Protein AF-S4PTM4-F1 (afdb_monomer_lite)

Radius of gyration: 20.33 Å; chains: 1; bounding box: 37×29×55 Å

Secondary structure (DSSP, 8-state):
-HHHHHHHHHHHHHTT----EEEEEEEETT---S-----SSS-------S---EEEEEEEEETTEE--

Sequence (68 aa):
QRIEYLRKIKQYRQEGRPIVYTDESYVDSSHCSRRSWTDGSCKGLKKPISKGQRVVIVHAGSETGFIP

pLDDT: mean 85.18, std 13.63, range [58.53, 98.38]

Organism: NCBI:txid116150

Structure (mmCIF, N/CA/C/O backbone):
data_AF-S4PTM4-F1
#
_entry.id   AF-S4PTM4-F1
#
loop_
_atom_site.group_PDB
_atom_site.id
_atom_site.type_symbol
_atom_site.label_atom_id
_atom_si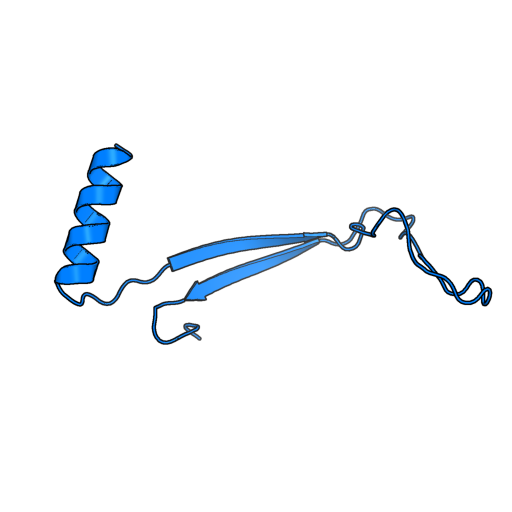te.label_alt_id
_atom_site.label_comp_id
_atom_site.label_asym_id
_atom_site.label_entity_id
_atom_site.label_seq_id
_atom_site.pdbx_PDB_ins_code
_atom_site.Cartn_x
_atom_site.Cartn_y
_atom_site.Cartn_z
_atom_site.occupancy
_atom_site.B_iso_or_equiv
_atom_site.auth_seq_id
_atom_site.auth_comp_id
_atom_site.auth_asym_id
_atom_site.auth_atom_id
_atom_site.pdbx_PDB_model_num
ATOM 1 N N . GLN A 1 1 ? 0.172 -10.747 17.442 1.00 86.31 1 GLN A N 1
ATOM 2 C CA . GLN A 1 1 ? 0.574 -9.731 16.442 1.00 86.31 1 GLN A CA 1
ATOM 3 C C . GLN A 1 1 ? -0.372 -9.689 15.230 1.00 86.31 1 GLN A C 1
ATOM 5 O O . GLN A 1 1 ? -1.245 -8.833 15.238 1.00 86.31 1 GLN A O 1
ATOM 10 N N . ARG A 1 2 ? -0.338 -10.610 14.242 1.00 96.56 2 ARG A N 1
ATOM 11 C CA . ARG A 1 2 ? -1.244 -10.529 13.059 1.00 96.56 2 ARG A CA 1
ATOM 12 C C . ARG A 1 2 ? -2.740 -10.662 13.386 1.00 96.56 2 ARG A C 1
ATOM 14 O O . ARG A 1 2 ? -3.539 -9.870 12.905 1.00 96.56 2 ARG A O 1
ATOM 21 N N . ILE A 1 3 ? -3.124 -11.634 14.217 1.00 98.06 3 ILE A N 1
ATOM 22 C CA . ILE A 1 3 ? -4.536 -11.839 14.605 1.00 98.06 3 ILE A CA 1
ATOM 23 C C . ILE A 1 3 ? -5.091 -10.608 15.334 1.00 98.06 3 ILE A C 1
ATOM 25 O O . ILE A 1 3 ? -6.214 -10.185 15.082 1.00 98.06 3 ILE A O 1
ATOM 29 N N . GLU A 1 4 ? -4.291 -10.012 16.215 1.00 98.25 4 GLU A N 1
ATOM 30 C CA . GLU A 1 4 ? -4.667 -8.809 16.958 1.00 98.25 4 GLU A CA 1
ATOM 31 C C . GLU A 1 4 ? -4.846 -7.600 16.032 1.00 98.25 4 GLU A C 1
ATOM 33 O O . GLU A 1 4 ? -5.854 -6.903 16.133 1.00 98.25 4 GLU A O 1
ATOM 38 N N . TYR A 1 5 ? -3.929 -7.406 15.077 1.00 97.12 5 TYR A N 1
ATOM 39 C CA . TYR A 1 5 ? -4.075 -6.397 14.028 1.00 97.12 5 TYR A CA 1
ATOM 40 C C . TYR A 1 5 ? -5.383 -6.583 13.250 1.00 97.12 5 TYR A C 1
ATOM 42 O O . TYR A 1 5 ? -6.146 -5.633 13.100 1.00 97.12 5 TYR A O 1
ATOM 50 N N . LEU A 1 6 ? -5.684 -7.811 12.810 1.00 97.94 6 LEU A N 1
ATOM 51 C CA . LEU A 1 6 ? -6.900 -8.104 12.046 1.00 97.94 6 LEU A CA 1
ATOM 52 C C . LEU A 1 6 ? -8.181 -7.839 12.852 1.00 97.94 6 LEU A C 1
ATOM 54 O O . LEU A 1 6 ? -9.168 -7.362 12.294 1.00 97.94 6 LEU A O 1
ATOM 58 N N . ARG A 1 7 ? -8.167 -8.102 14.165 1.00 98.19 7 ARG A N 1
ATOM 59 C CA . ARG A 1 7 ? -9.279 -7.753 15.064 1.00 98.19 7 ARG A CA 1
ATOM 60 C C . ARG A 1 7 ? -9.445 -6.234 15.184 1.00 98.19 7 ARG A C 1
ATOM 62 O O . ARG A 1 7 ? -10.550 -5.741 14.983 1.00 98.19 7 ARG A O 1
ATOM 69 N N . LYS A 1 8 ? -8.354 -5.498 15.425 1.00 97.75 8 LYS A N 1
ATOM 70 C CA . LYS A 1 8 ? -8.358 -4.028 15.544 1.00 97.75 8 LYS A CA 1
ATOM 71 C C . LYS A 1 8 ? -8.800 -3.335 14.254 1.00 97.75 8 LYS A C 1
ATOM 73 O O . LYS A 1 8 ? -9.683 -2.489 14.287 1.00 97.75 8 LYS A O 1
ATOM 78 N N . ILE A 1 9 ? -8.252 -3.725 13.102 1.00 96.88 9 ILE A N 1
ATOM 79 C CA . ILE A 1 9 ? -8.614 -3.100 11.822 1.00 96.88 9 ILE A CA 1
ATOM 80 C C . ILE A 1 9 ? -10.071 -3.390 11.436 1.00 96.88 9 ILE A C 1
ATOM 82 O O . ILE A 1 9 ? -10.726 -2.546 10.834 1.00 96.88 9 ILE A O 1
ATOM 86 N N . LYS A 1 10 ? -10.612 -4.559 11.815 1.00 97.94 10 LYS A N 1
ATOM 87 C CA . LYS A 1 10 ? -12.039 -4.859 11.649 1.00 97.94 10 LYS A CA 1
ATOM 88 C C . LYS A 1 10 ? -12.901 -3.928 12.504 1.00 97.94 10 LYS A C 1
ATOM 90 O O . LYS A 1 10 ? -13.860 -3.374 11.979 1.00 97.94 10 LYS A O 1
ATOM 95 N N . GLN A 1 11 ? -12.540 -3.737 13.773 1.00 98.38 11 GLN A N 1
ATOM 96 C CA . GLN A 1 11 ? -13.232 -2.813 14.672 1.00 98.38 11 GLN A CA 1
ATOM 97 C C . GLN A 1 11 ? -13.212 -1.375 14.126 1.00 98.38 11 GLN A C 1
ATOM 99 O O . GLN A 1 11 ? -14.260 -0.752 14.018 1.00 98.38 11 GLN A O 1
ATOM 104 N N . TYR A 1 12 ? -12.057 -0.865 13.690 1.00 97.62 12 TYR A N 1
ATOM 105 C CA . TYR A 1 12 ? -11.950 0.500 13.154 1.00 97.62 12 TYR A CA 1
ATOM 106 C C . TYR A 1 12 ? -12.803 0.739 11.905 1.00 97.62 12 TYR A C 1
ATOM 108 O O . TYR A 1 12 ? -13.375 1.816 11.759 1.00 97.62 12 TYR A O 1
ATOM 116 N N . ARG A 1 13 ? -12.937 -0.270 11.034 1.00 96.75 13 ARG A N 1
ATOM 117 C CA . ARG A 1 13 ? -13.853 -0.206 9.884 1.00 96.75 13 ARG A CA 1
ATOM 118 C C . ARG A 1 13 ? -15.317 -0.156 10.320 1.00 96.75 13 ARG A C 1
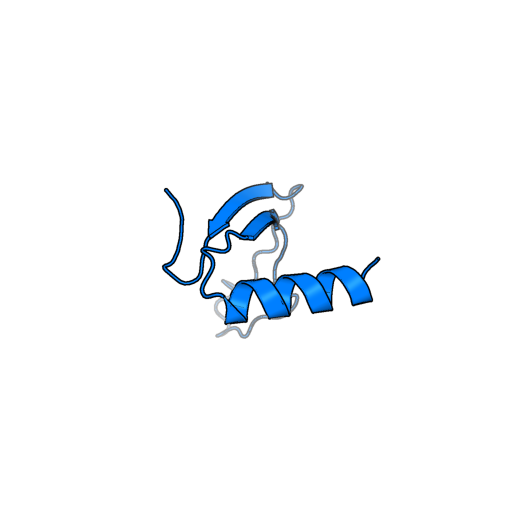ATOM 120 O O . ARG A 1 13 ? -16.088 0.595 9.744 1.00 96.75 13 ARG A O 1
ATOM 127 N N . GLN A 1 14 ? -15.698 -0.933 11.336 1.00 97.69 14 GLN A N 1
ATOM 128 C CA . GLN A 1 14 ? -17.065 -0.925 11.881 1.00 97.69 14 GLN A CA 1
ATOM 129 C C . GLN A 1 14 ? -17.418 0.405 12.554 1.00 97.69 14 GLN A C 1
ATOM 131 O O . GLN A 1 14 ? -18.564 0.833 12.494 1.00 97.69 14 GLN A O 1
ATOM 136 N N . GLU A 1 15 ? -16.434 1.066 13.159 1.00 98.06 15 GLU A N 1
ATOM 137 C CA . GLU A 1 15 ? -16.573 2.403 13.741 1.00 98.06 15 GLU A CA 1
ATOM 138 C C . GLU A 1 15 ? -16.610 3.525 12.685 1.00 98.06 15 GLU A C 1
ATOM 140 O O . GLU A 1 15 ? -16.730 4.691 13.050 1.00 98.06 15 GLU A O 1
ATOM 145 N N . GLY A 1 16 ? -16.484 3.206 11.389 1.00 96.25 16 GLY A N 1
ATOM 146 C CA . GLY A 1 16 ? -16.473 4.202 10.315 1.00 96.25 16 GLY A CA 1
ATOM 147 C C . GLY A 1 16 ? -15.262 5.135 10.367 1.00 96.25 16 GLY A C 1
ATOM 148 O O . GLY A 1 16 ? -15.349 6.288 9.950 1.00 96.25 16 GLY A O 1
ATOM 149 N N . ARG A 1 17 ? -14.132 4.677 10.925 1.00 97.25 17 ARG A N 1
ATOM 150 C CA . ARG A 1 17 ? -12.926 5.506 10.998 1.00 97.25 17 ARG A CA 1
ATOM 151 C C . ARG A 1 17 ? -12.336 5.715 9.604 1.00 97.25 17 ARG A C 1
ATOM 153 O O . ARG A 1 17 ? -12.229 4.740 8.857 1.00 97.25 17 ARG A O 1
ATOM 160 N N . PRO A 1 18 ? -11.830 6.920 9.291 1.00 95.44 18 PRO A N 1
ATOM 161 C CA . PRO A 1 18 ? -11.024 7.110 8.097 1.00 95.44 18 PRO A CA 1
ATOM 162 C C . PRO A 1 18 ? -9.739 6.283 8.229 1.00 95.44 18 PRO A C 1
ATOM 164 O O . PRO A 1 18 ? -8.951 6.475 9.157 1.00 95.44 18 PRO A O 1
ATOM 167 N N . ILE A 1 19 ? -9.539 5.334 7.315 1.00 97.12 19 ILE A N 1
ATOM 168 C CA . ILE A 1 19 ? -8.350 4.477 7.275 1.00 97.12 19 ILE A CA 1
ATOM 169 C C . ILE A 1 19 ? -7.549 4.821 6.027 1.00 97.12 19 I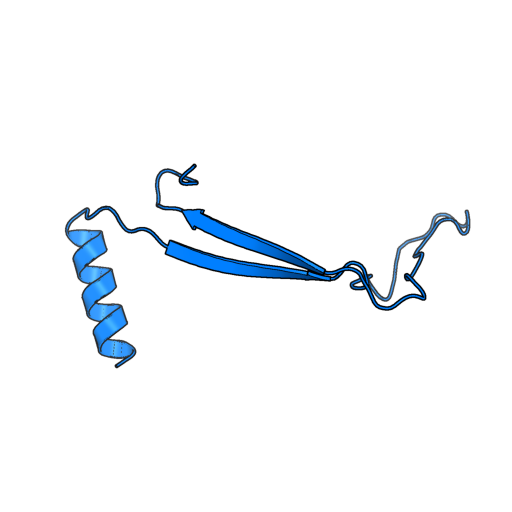LE A C 1
ATOM 171 O O . ILE A 1 19 ? -8.044 4.696 4.908 1.00 97.12 19 ILE A O 1
ATOM 175 N N . VAL A 1 20 ? -6.295 5.208 6.242 1.00 97.25 20 VAL A N 1
ATOM 176 C CA . VAL A 1 20 ? -5.326 5.477 5.182 1.00 97.25 20 VAL A CA 1
ATOM 177 C C . VAL A 1 20 ? -4.363 4.302 5.078 1.00 97.25 20 VAL A C 1
ATOM 179 O O . VAL A 1 20 ? -3.795 3.859 6.077 1.00 97.25 20 VAL A O 1
ATOM 182 N N . TYR A 1 21 ? -4.185 3.806 3.861 1.00 96.62 21 TYR A N 1
ATOM 183 C CA . TYR A 1 21 ? -3.201 2.799 3.501 1.00 96.62 21 TYR A CA 1
ATOM 184 C C . TYR A 1 21 ? -2.065 3.475 2.745 1.00 96.62 21 TYR A C 1
ATOM 186 O O . TYR A 1 21 ? -2.306 4.273 1.841 1.00 96.62 21 TYR A O 1
ATOM 194 N N . THR A 1 22 ? -0.837 3.136 3.108 1.00 97.19 22 THR A N 1
ATOM 195 C CA . THR A 1 22 ? 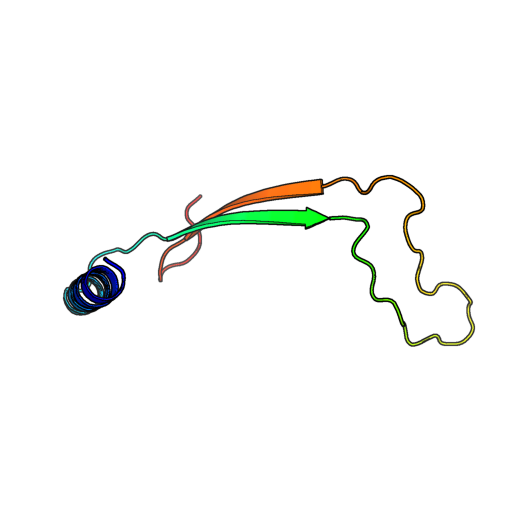0.378 3.589 2.431 1.00 97.19 22 THR A CA 1
ATOM 196 C C . THR A 1 22 ? 1.102 2.382 1.881 1.00 97.19 22 THR A C 1
ATOM 198 O O . THR A 1 22 ? 1.201 1.371 2.581 1.00 97.19 22 THR A O 1
ATOM 201 N N . ASP A 1 23 ? 1.625 2.496 0.672 1.00 96.56 23 ASP A N 1
ATOM 202 C CA . ASP A 1 23 ? 2.444 1.445 0.084 1.00 96.56 23 ASP A CA 1
ATOM 203 C C . ASP A 1 23 ? 3.532 2.029 -0.818 1.00 96.56 23 ASP A C 1
ATOM 205 O O . ASP A 1 23 ? 3.424 3.155 -1.319 1.00 96.56 23 ASP A O 1
ATOM 209 N N . GLU A 1 24 ? 4.584 1.240 -1.003 1.00 95.88 24 GLU A N 1
ATOM 210 C CA . GLU A 1 24 ? 5.660 1.498 -1.950 1.00 95.88 24 GLU A CA 1
ATOM 211 C C . GLU A 1 24 ? 5.747 0.319 -2.920 1.00 95.88 24 GLU A C 1
ATOM 213 O O . GLU A 1 24 ? 5.946 -0.829 -2.526 1.00 95.88 24 GLU A O 1
ATOM 218 N N . SER A 1 25 ? 5.635 0.613 -4.211 1.00 92.62 25 SER A N 1
ATOM 219 C CA . SER A 1 25 ? 5.778 -0.361 -5.288 1.00 92.62 25 SER A CA 1
ATOM 220 C C . SER A 1 25 ? 6.817 0.119 -6.293 1.00 92.62 25 SER A C 1
ATOM 222 O O . SER A 1 25 ? 6.951 1.314 -6.542 1.00 92.62 25 SER A O 1
ATOM 224 N N . TYR A 1 26 ? 7.549 -0.803 -6.917 1.00 89.88 26 TYR A N 1
ATOM 225 C CA . TYR A 1 26 ? 8.498 -0.470 -7.979 1.00 89.88 26 TYR A CA 1
ATOM 226 C C . TYR A 1 26 ? 8.082 -1.099 -9.309 1.00 89.88 26 TYR A C 1
ATOM 228 O O . TYR A 1 26 ? 7.652 -2.249 -9.372 1.00 89.88 26 TYR A O 1
ATOM 236 N N . VAL A 1 27 ? 8.253 -0.344 -10.391 1.00 87.69 27 VAL A N 1
ATOM 237 C CA . VAL A 1 27 ? 8.064 -0.809 -11.765 1.00 87.69 27 VAL A CA 1
ATOM 238 C C . VAL A 1 27 ? 9.437 -0.947 -12.407 1.00 87.69 27 VAL A C 1
ATOM 240 O O . VAL A 1 27 ? 10.166 0.036 -12.551 1.00 87.69 27 VAL A O 1
ATOM 243 N N . ASP A 1 28 ? 9.804 -2.174 -12.776 1.00 84.75 28 ASP A N 1
ATOM 244 C CA . ASP A 1 28 ? 11.050 -2.456 -13.488 1.00 84.75 28 ASP A CA 1
ATOM 245 C C . ASP A 1 28 ? 10.791 -2.465 -14.999 1.00 84.75 28 ASP A C 1
ATOM 247 O O . ASP A 1 28 ? 10.046 -3.300 -15.513 1.00 84.75 28 ASP A O 1
ATOM 251 N N . SER A 1 29 ? 11.427 -1.543 -15.722 1.00 76.12 29 SER A N 1
ATOM 252 C CA . SER A 1 29 ? 11.296 -1.435 -17.184 1.00 76.12 29 SER A CA 1
ATOM 253 C C . SER A 1 29 ? 11.774 -2.678 -17.939 1.00 76.12 29 SER A C 1
ATOM 255 O O . SER A 1 29 ? 11.375 -2.889 -19.082 1.00 76.12 29 SER A O 1
ATOM 257 N N . SER A 1 30 ? 12.589 -3.534 -17.316 1.00 74.12 30 SER A N 1
ATOM 258 C CA . SER A 1 30 ? 13.018 -4.807 -17.901 1.00 74.12 30 SER A CA 1
ATOM 259 C C . SER A 1 30 ? 11.984 -5.934 -17.755 1.00 74.12 30 SER A C 1
ATOM 261 O O . SER A 1 30 ? 12.173 -7.012 -18.331 1.00 74.12 30 SER A O 1
ATOM 263 N N . HIS A 1 31 ? 10.875 -5.701 -17.037 1.00 72.88 31 HIS A N 1
ATOM 264 C CA . HIS A 1 31 ? 9.787 -6.664 -16.877 1.00 72.88 31 HIS A CA 1
ATOM 265 C C . HIS A 1 31 ? 8.951 -6.769 -18.163 1.00 72.88 31 HIS A C 1
ATOM 267 O O . HIS A 1 31 ? 7.922 -6.123 -18.330 1.00 72.88 31 HIS A O 1
ATOM 273 N N . CYS A 1 32 ? 9.410 -7.596 -19.102 1.00 68.94 32 CYS A N 1
ATOM 274 C CA . CYS A 1 32 ? 8.691 -7.932 -20.332 1.00 68.94 32 CYS A CA 1
ATOM 275 C C . CYS A 1 32 ? 8.178 -9.377 -20.289 1.00 68.94 32 CYS A C 1
ATOM 277 O O . CYS A 1 32 ? 8.897 -10.292 -19.877 1.00 68.94 32 CYS A O 1
ATOM 279 N N . SER A 1 33 ? 6.950 -9.606 -20.768 1.00 66.69 33 SER A N 1
ATOM 280 C CA . SER A 1 33 ? 6.374 -10.949 -20.909 1.00 66.69 33 SER A CA 1
ATOM 281 C C . SER A 1 33 ? 7.259 -11.823 -21.797 1.00 66.69 33 SER A C 1
ATOM 283 O O . SER A 1 33 ? 7.643 -11.417 -22.877 1.00 66.69 33 SER A O 1
ATOM 285 N N . ARG A 1 34 ? 7.569 -13.062 -21.408 1.00 64.62 34 ARG A N 1
ATOM 286 C CA . ARG A 1 34 ? 8.452 -13.936 -22.213 1.00 64.62 34 ARG A CA 1
ATOM 287 C C . ARG A 1 34 ? 7.848 -14.359 -23.566 1.00 64.62 34 ARG A C 1
ATOM 289 O O . ARG A 1 34 ? 8.559 -14.899 -24.408 1.00 64.62 34 ARG A O 1
ATOM 296 N N . ARG A 1 35 ? 6.543 -14.160 -23.765 1.00 69.12 35 ARG A N 1
ATOM 297 C CA . ARG A 1 35 ? 5.806 -14.498 -24.989 1.00 69.12 35 ARG A CA 1
ATOM 298 C C . ARG A 1 35 ? 4.889 -13.335 -25.348 1.00 69.12 35 ARG A C 1
ATOM 300 O O . ARG A 1 35 ? 4.285 -12.745 -24.458 1.00 69.12 35 ARG A O 1
ATOM 307 N N . SER A 1 36 ? 4.777 -13.051 -26.638 1.00 71.56 36 SER A N 1
ATOM 308 C CA . SER A 1 36 ? 3.806 -12.120 -27.211 1.00 71.56 36 SER A CA 1
ATOM 309 C C . SER A 1 36 ? 3.154 -12.801 -28.403 1.00 71.56 36 SER A C 1
ATOM 311 O O . SER A 1 36 ? 3.837 -13.500 -29.151 1.00 71.56 36 SER A O 1
ATOM 313 N N . TRP A 1 37 ? 1.861 -12.571 -28.607 1.00 74.62 37 TRP A N 1
ATOM 314 C CA . TRP A 1 37 ? 1.240 -12.834 -29.901 1.00 74.62 37 TRP A CA 1
ATOM 315 C C . TRP A 1 37 ? 1.828 -11.848 -30.918 1.00 74.62 37 TRP A C 1
ATOM 317 O O . TRP A 1 37 ? 2.044 -10.680 -30.588 1.00 74.62 37 TRP A O 1
ATOM 327 N N . THR A 1 38 ? 2.174 -12.325 -32.112 1.00 72.44 38 THR A N 1
ATOM 328 C CA . THR A 1 38 ? 2.734 -11.500 -33.190 1.00 72.44 38 THR A CA 1
ATOM 329 C C . THR A 1 38 ? 1.970 -11.765 -34.477 1.00 72.44 38 THR A C 1
ATOM 331 O O . THR A 1 38 ? 1.623 -12.903 -34.776 1.00 72.44 38 THR A O 1
ATOM 334 N N . ASP A 1 39 ? 1.724 -10.702 -35.230 1.00 81.44 39 ASP A N 1
ATOM 335 C CA . ASP A 1 39 ? 1.143 -10.704 -36.574 1.00 81.44 39 ASP A CA 1
ATOM 336 C C . ASP A 1 39 ? 2.191 -10.967 -37.676 1.00 81.44 39 ASP A C 1
ATOM 338 O O . ASP A 1 39 ? 1.925 -10.757 -38.854 1.00 81.44 39 ASP A O 1
ATOM 342 N N . GLY A 1 40 ? 3.406 -11.392 -37.306 1.00 71.38 40 GLY A N 1
ATOM 343 C CA . GLY A 1 40 ? 4.509 -11.631 -38.240 1.00 71.38 40 GLY A CA 1
ATOM 344 C C . GLY A 1 40 ? 5.326 -10.384 -38.595 1.00 71.38 40 GLY A C 1
ATOM 345 O O . GLY A 1 40 ? 6.347 -10.507 -39.264 1.00 71.38 40 GLY A O 1
ATOM 346 N N . SER A 1 41 ? 4.965 -9.192 -38.101 1.00 76.81 41 SER A N 1
ATOM 347 C CA . SER A 1 41 ? 5.684 -7.941 -38.407 1.00 76.81 41 SER A CA 1
ATOM 348 C C . SER A 1 41 ? 7.047 -7.787 -37.708 1.00 76.81 41 SER A C 1
ATOM 350 O O . SER A 1 41 ? 7.695 -6.750 -37.857 1.00 76.81 41 SER A O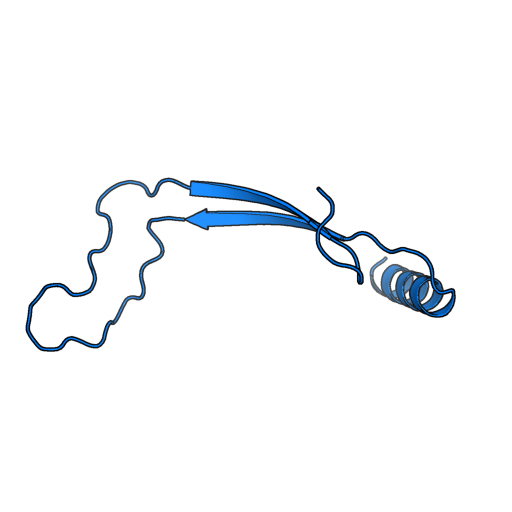 1
ATOM 352 N N . CYS A 1 42 ? 7.485 -8.768 -36.904 1.00 61.62 42 CYS A N 1
ATOM 353 C CA . CYS A 1 42 ? 8.699 -8.733 -36.065 1.00 61.62 42 CYS A CA 1
ATOM 354 C C . CYS A 1 42 ? 8.838 -7.488 -35.157 1.00 61.62 42 CYS A C 1
ATOM 356 O O . CYS A 1 42 ? 9.876 -7.291 -34.528 1.00 61.62 42 CYS A O 1
ATOM 358 N N . LYS A 1 43 ? 7.787 -6.666 -35.018 1.00 64.44 43 LYS A N 1
ATOM 359 C CA . LYS A 1 43 ? 7.727 -5.527 -34.086 1.00 64.44 43 LYS A CA 1
ATOM 360 C C . LYS A 1 43 ? 7.438 -5.952 -32.640 1.00 64.44 43 LYS A C 1
ATOM 362 O O . LYS A 1 43 ? 7.383 -5.100 -31.755 1.00 64.44 43 LYS A O 1
ATOM 367 N N . GLY A 1 44 ? 7.239 -7.251 -32.410 1.00 67.25 44 GLY A N 1
ATOM 368 C CA . GLY A 1 44 ? 6.948 -7.836 -31.106 1.00 67.25 44 GLY A CA 1
ATOM 369 C C . GLY A 1 44 ? 8.137 -7.843 -30.138 1.00 67.25 44 GLY A C 1
ATOM 370 O O . GLY A 1 44 ? 9.283 -7.622 -30.515 1.00 67.25 44 GLY A O 1
ATOM 371 N N . LEU A 1 45 ? 7.802 -8.092 -28.869 1.00 62.34 45 LEU A N 1
ATOM 372 C CA . LEU A 1 45 ? 8.658 -8.272 -27.692 1.00 62.34 45 LEU A CA 1
ATOM 373 C C . LEU A 1 45 ? 10.096 -7.724 -27.775 1.00 62.34 45 LEU A C 1
ATOM 375 O O . LEU A 1 45 ? 11.075 -8.465 -27.871 1.00 62.34 45 LEU A O 1
ATOM 379 N N . LYS A 1 46 ? 10.233 -6.407 -27.627 1.00 63.97 46 LYS A N 1
ATOM 380 C CA . LYS A 1 46 ? 11.533 -5.765 -27.420 1.00 63.97 46 LYS A CA 1
ATOM 381 C C . LYS A 1 46 ? 11.924 -5.892 -25.952 1.00 63.97 46 LYS A C 1
ATOM 383 O O . LYS A 1 46 ? 11.571 -5.039 -25.145 1.00 63.97 46 LYS A O 1
ATOM 388 N N . LYS A 1 47 ? 12.632 -6.964 -25.589 1.00 60.28 47 LYS A N 1
ATOM 389 C CA . LYS A 1 47 ? 13.237 -7.059 -24.256 1.00 60.28 47 LYS A CA 1
ATOM 390 C C . LYS A 1 47 ? 14.349 -6.001 -24.150 1.00 60.28 47 LYS A C 1
ATOM 392 O O . LYS A 1 47 ? 15.267 -6.037 -24.972 1.00 60.28 47 LYS A O 1
ATOM 397 N N . PRO A 1 48 ? 14.314 -5.083 -23.170 1.00 60.81 48 PRO A N 1
ATOM 398 C CA . PRO A 1 48 ? 15.420 -4.162 -22.941 1.00 60.81 48 PRO A CA 1
ATOM 399 C C . PRO A 1 48 ? 16.695 -4.946 -22.612 1.00 60.81 48 PRO A C 1
ATOM 401 O O . PRO A 1 48 ? 16.673 -5.854 -21.781 1.00 60.81 48 PRO A O 1
ATOM 404 N N . ILE A 1 49 ? 17.797 -4.619 -23.290 1.00 58.53 49 ILE A N 1
ATOM 405 C CA . ILE A 1 49 ? 19.105 -5.274 -23.106 1.00 58.53 49 ILE A CA 1
ATOM 406 C C . ILE A 1 49 ? 19.873 -4.652 -21.919 1.00 58.53 49 ILE A C 1
ATOM 408 O O . ILE A 1 49 ? 20.778 -5.276 -21.370 1.00 58.53 49 ILE A O 1
ATOM 412 N N . SER A 1 50 ? 19.511 -3.440 -21.481 1.00 62.09 50 SER A N 1
ATOM 413 C CA . SER A 1 50 ? 20.173 -2.740 -20.373 1.00 62.09 50 SER A CA 1
ATOM 414 C C . SER A 1 50 ? 19.617 -3.133 -18.995 1.00 62.09 50 SER A C 1
ATOM 416 O O . SER A 1 50 ? 18.506 -3.653 -18.881 1.00 62.09 50 SER A O 1
ATOM 418 N N . LYS A 1 51 ? 20.384 -2.850 -17.924 1.00 65.31 51 LYS A N 1
ATOM 419 C CA . LYS A 1 51 ? 19.860 -2.848 -16.546 1.00 65.31 51 LYS A CA 1
ATOM 420 C C . LYS A 1 51 ? 18.635 -1.926 -16.524 1.00 65.31 51 LYS A C 1
ATOM 422 O O . LYS A 1 51 ? 18.784 -0.729 -16.765 1.00 65.31 51 LYS A O 1
ATOM 427 N N . GLY A 1 52 ? 17.450 -2.498 -16.312 1.00 66.00 52 GLY A N 1
ATOM 428 C CA . GLY A 1 52 ? 16.188 -1.768 -16.378 1.00 66.00 52 GLY A CA 1
ATOM 429 C C . GLY A 1 52 ? 16.202 -0.557 -15.449 1.00 66.00 52 GLY A C 1
ATOM 430 O O . GLY A 1 52 ? 16.591 -0.660 -14.285 1.00 66.00 52 GLY A O 1
ATOM 431 N N . GLN A 1 53 ? 15.783 0.599 -15.963 1.00 78.75 53 GLN A N 1
ATOM 432 C CA . GLN A 1 53 ? 15.388 1.714 -15.111 1.00 78.75 53 GLN A CA 1
ATOM 433 C C . GLN A 1 53 ? 14.225 1.254 -14.227 1.00 78.75 53 GLN A C 1
ATOM 435 O O . GLN A 1 53 ? 13.317 0.562 -14.704 1.00 78.75 53 GLN A O 1
ATOM 440 N N . ARG A 1 54 ? 14.269 1.622 -12.948 1.00 83.31 54 ARG A N 1
ATOM 441 C CA . ARG A 1 54 ? 13.207 1.341 -11.983 1.00 83.31 54 ARG A CA 1
ATOM 442 C C . ARG A 1 54 ? 12.540 2.646 -11.605 1.00 83.31 54 ARG A C 1
ATOM 444 O O . ARG A 1 54 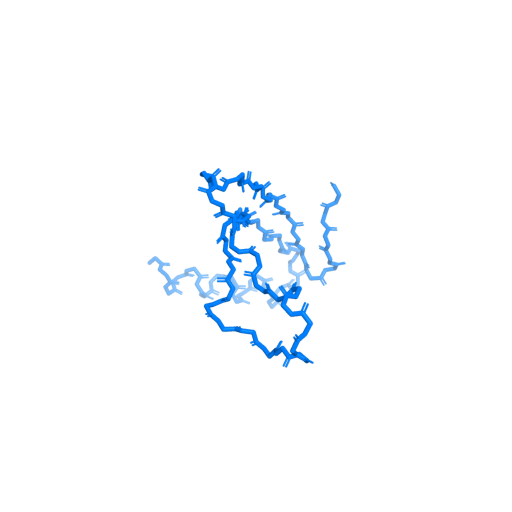? 13.229 3.607 -11.273 1.00 83.31 54 ARG A O 1
ATOM 451 N N . VAL A 1 55 ? 11.217 2.659 -11.644 1.00 89.94 55 VAL A N 1
ATOM 452 C CA . VAL A 1 55 ? 10.413 3.754 -11.104 1.00 89.94 55 VAL A CA 1
ATOM 453 C C . VAL A 1 55 ? 9.838 3.273 -9.785 1.00 89.94 55 VAL A C 1
ATOM 455 O O . VAL A 1 55 ? 9.186 2.233 -9.752 1.00 89.94 55 VAL A O 1
ATOM 458 N N . VAL A 1 56 ? 10.101 4.005 -8.706 1.00 93.38 56 VAL A N 1
ATOM 459 C CA . VAL A 1 56 ? 9.474 3.768 -7.403 1.00 93.38 56 VAL A CA 1
ATOM 460 C C . VAL A 1 56 ? 8.237 4.652 -7.313 1.00 93.38 56 VAL A C 1
ATOM 462 O O . VAL A 1 56 ? 8.309 5.852 -7.572 1.00 93.38 56 VAL A O 1
ATOM 465 N N . ILE A 1 57 ? 7.107 4.046 -6.976 1.00 93.50 57 ILE A N 1
ATOM 466 C CA . ILE A 1 57 ? 5.822 4.700 -6.765 1.00 93.50 57 ILE A CA 1
ATOM 467 C C . ILE A 1 57 ? 5.489 4.536 -5.286 1.00 93.50 57 ILE A C 1
ATOM 469 O O . ILE A 1 57 ? 5.249 3.424 -4.818 1.00 93.50 57 ILE A O 1
ATOM 473 N N . VAL A 1 58 ? 5.468 5.652 -4.564 1.00 95.75 58 VAL A N 1
ATOM 474 C CA . VAL A 1 58 ? 4.966 5.728 -3.190 1.00 95.75 58 VAL A CA 1
ATOM 475 C C . VAL A 1 58 ? 3.606 6.397 -3.248 1.00 95.75 58 VAL A C 1
ATOM 477 O O . VAL A 1 58 ? 3.467 7.444 -3.880 1.00 95.75 58 VAL A O 1
ATOM 480 N N . HIS A 1 59 ? 2.599 5.805 -2.614 1.00 95.81 59 HIS A N 1
ATOM 481 C CA . HIS A 1 59 ? 1.267 6.397 -2.585 1.00 95.81 59 HIS A CA 1
ATOM 482 C C . HIS A 1 59 ? 0.556 6.170 -1.254 1.00 95.81 59 HIS A C 1
ATOM 484 O O . HIS A 1 59 ? 0.838 5.227 -0.512 1.00 95.81 59 HIS A O 1
ATOM 490 N N . ALA A 1 60 ? -0.421 7.035 -0.988 1.00 97.38 60 ALA A N 1
ATOM 491 C CA . ALA A 1 60 ? -1.371 6.897 0.100 1.00 97.38 60 ALA A CA 1
ATOM 492 C C . ALA A 1 60 ? -2.799 6.955 -0.453 1.00 97.38 60 ALA A C 1
ATOM 494 O O . ALA A 1 60 ? -3.100 7.720 -1.372 1.00 97.38 60 ALA A O 1
ATOM 495 N N . GLY A 1 61 ? -3.685 6.131 0.093 1.00 96.69 61 GLY A N 1
ATOM 496 C CA . GLY A 1 61 ? -5.080 6.083 -0.327 1.00 96.69 61 GLY A CA 1
ATOM 497 C C . GLY A 1 61 ? -6.002 5.639 0.794 1.00 96.69 61 GLY A C 1
ATOM 498 O O . GLY A 1 61 ? -5.582 4.995 1.754 1.00 96.69 61 GLY A O 1
ATOM 499 N N . SER A 1 62 ? -7.273 5.984 0.667 1.00 96.12 62 SER A N 1
ATOM 500 C CA . SER A 1 62 ? -8.339 5.551 1.567 1.00 96.12 62 SER A CA 1
ATOM 501 C C . SER A 1 62 ? -9.515 5.000 0.760 1.00 96.12 62 SER A C 1
ATOM 503 O O . SER A 1 62 ? -9.434 4.864 -0.461 1.00 96.12 62 SER A O 1
ATOM 505 N N . GLU A 1 63 ? -10.628 4.691 1.423 1.00 94.31 63 GLU A N 1
ATOM 506 C CA . GLU A 1 63 ? -11.858 4.289 0.732 1.00 94.31 63 GLU A CA 1
ATOM 507 C C . GLU A 1 63 ? -12.418 5.369 -0.210 1.00 94.31 63 GLU A C 1
ATOM 509 O O . GLU A 1 63 ? -13.148 5.041 -1.141 1.00 94.31 63 GLU A O 1
ATOM 514 N N . THR A 1 64 ? -12.046 6.639 -0.013 1.00 95.25 64 THR A N 1
ATOM 515 C CA . THR A 1 64 ? -12.483 7.763 -0.855 1.00 95.25 64 THR A CA 1
ATOM 516 C C . THR A 1 64 ? -11.541 8.056 -2.027 1.00 95.25 64 THR A C 1
ATOM 518 O O . THR A 1 64 ? -11.826 8.946 -2.826 1.00 95.25 64 THR A O 1
ATOM 521 N N . GLY A 1 65 ? -10.444 7.302 -2.167 1.00 95.31 65 GLY A N 1
ATOM 522 C CA . GLY A 1 65 ? -9.481 7.439 -3.261 1.00 95.31 65 GLY A CA 1
ATOM 523 C C . GLY A 1 65 ? -8.073 7.830 -2.808 1.00 95.31 65 GLY A C 1
ATOM 524 O O . GLY A 1 65 ? -7.693 7.636 -1.650 1.00 95.31 65 GLY A O 1
ATOM 525 N N . PHE A 1 66 ? -7.281 8.337 -3.757 1.00 95.44 66 PHE A N 1
ATOM 526 C CA . PHE A 1 66 ? -5.904 8.776 -3.522 1.00 95.44 66 PHE A CA 1
ATOM 527 C C . PHE A 1 66 ? -5.848 10.071 -2.713 1.00 95.44 66 PHE A C 1
ATOM 529 O O . PHE A 1 66 ? -6.684 10.958 -2.879 1.00 95.44 66 PHE A O 1
ATOM 536 N N . ILE A 1 67 ? -4.829 10.173 -1.864 1.00 94.31 67 ILE A N 1
ATOM 537 C CA . ILE A 1 67 ? -4.512 11.391 -1.117 1.00 94.31 67 ILE A CA 1
ATOM 538 C C . ILE A 1 67 ? -3.451 12.165 -1.923 1.00 94.31 67 ILE A C 1
ATOM 540 O O . ILE A 1 67 ? -2.412 11.563 -2.209 1.00 94.31 67 ILE A O 1
ATOM 544 N N . PRO A 1 68 ? -3.715 13.426 -2.329 1.00 85.88 68 PRO A N 1
ATOM 545 C CA . PRO A 1 68 ? -2.770 14.255 -3.084 1.00 85.88 68 PRO A CA 1
ATOM 546 C C . PRO A 1 68 ? -1.516 14.650 -2.301 1.00 85.88 68 PRO A C 1
ATOM 548 O O . PRO A 1 68 ? -1.620 14.830 -1.064 1.00 85.88 68 PRO A O 1
#

Foldseek 3Di:
DVVVVVVVVVVCVVVVHWDKDKDKDKDWQQPWDPDDDDPPPVPDDDRDPDRTDMDIDIFMATPVGTDD